Protein AF-A0A9D8BVY4-F1 (afdb_monomer_lite)

Sequence (159 aa):
MDLILLKKGVQPGSLEAEAIEAGILTEMALWDSDDPSLSTVEKIFRRFGTGDAVGAITLLQTWVDQKRQRQATIARKPRNRLASPLTQLVRRIVEGNPKIRLPELLDLLKEEVGKGVISKIEGDLIYPEQQGGHEDAKPVSRDQLSRRLSTIKKRLMSR

Secondary structure (DSSP, 8-state):
-----S-TTPPTTSHHHHHHHHHHHHHHHT--TT-TTHHHHHHHHHHHHTT-HHHHHHHHHHHHHHHHHHHHHHHHS---SS--HHHHHHHHHHHH-TT--HHHHHHHHHHTBTTTSEEEEETTEEEE---SS-S--PPEEHHHHHHHHHHHHHHHHT-

Radius of gyration: 25.32 Å; chains: 1; bounding box: 51×39×62 Å

pLDDT: mean 75.29, std 14.04, range [32.69, 91.56]

Structure (mmCIF, N/CA/C/O backbone):
data_AF-A0A9D8BVY4-F1
#
_entry.id   AF-A0A9D8BVY4-F1
#
loop_
_atom_site.group_PDB
_atom_site.id
_atom_site.type_symbol
_atom_site.label_atom_id
_atom_site.label_alt_id
_atom_site.label_comp_id
_atom_site.label_asym_id
_atom_site.label_entity_id
_atom_site.label_seq_id
_atom_site.pdbx_PDB_ins_code
_atom_site.Cartn_x
_atom_site.Cartn_y
_atom_site.Cartn_z
_atom_site.occupancy
_atom_site.B_iso_or_equiv
_atom_site.auth_seq_id
_atom_site.auth_comp_id
_atom_site.auth_asym_id
_atom_site.auth_atom_id
_atom_site.pdbx_PDB_model_num
ATOM 1 N N . MET A 1 1 ? 28.137 -0.275 -35.162 1.00 32.69 1 MET A N 1
ATOM 2 C CA . MET A 1 1 ? 28.364 -0.020 -33.725 1.00 32.69 1 MET A CA 1
ATOM 3 C C . MET A 1 1 ? 27.494 -1.029 -32.999 1.00 32.69 1 MET A C 1
ATOM 5 O O . MET A 1 1 ? 26.279 -0.902 -33.066 1.00 32.69 1 MET A O 1
ATOM 9 N N . ASP A 1 2 ? 28.099 -2.088 -32.462 1.00 34.47 2 ASP A N 1
ATOM 10 C CA . ASP A 1 2 ? 27.370 -3.245 -31.932 1.00 34.47 2 ASP A CA 1
ATOM 11 C C . ASP A 1 2 ? 26.767 -2.923 -30.563 1.00 34.47 2 ASP A C 1
ATOM 13 O O . ASP A 1 2 ? 27.476 -2.640 -29.595 1.00 34.47 2 ASP A O 1
ATOM 17 N N . LEU A 1 3 ? 25.438 -2.949 -30.489 1.00 38.25 3 LEU A N 1
ATOM 18 C CA . LEU A 1 3 ? 24.657 -2.778 -29.266 1.00 38.25 3 LEU A CA 1
ATOM 19 C C . LEU A 1 3 ? 24.755 -4.046 -28.398 1.00 38.25 3 LEU A C 1
ATOM 21 O O . LEU A 1 3 ? 23.826 -4.843 -28.310 1.00 38.25 3 LEU A O 1
ATOM 25 N N . ILE A 1 4 ? 25.901 -4.242 -27.744 1.00 42.94 4 ILE A N 1
ATOM 26 C CA . ILE A 1 4 ? 26.113 -5.314 -26.764 1.00 42.94 4 ILE A CA 1
ATOM 27 C C . ILE A 1 4 ? 25.620 -4.831 -25.396 1.00 42.94 4 ILE A C 1
ATOM 29 O O . ILE A 1 4 ? 26.378 -4.283 -24.598 1.00 42.94 4 ILE A O 1
ATOM 33 N N . LEU A 1 5 ? 24.336 -5.049 -25.114 1.00 44.69 5 LEU A N 1
ATOM 34 C CA . LEU A 1 5 ? 23.791 -5.041 -23.750 1.00 44.69 5 LEU A CA 1
ATOM 35 C C . LEU A 1 5 ? 22.870 -6.245 -23.529 1.00 44.69 5 LEU A C 1
ATOM 37 O O . LEU A 1 5 ? 21.779 -6.143 -22.979 1.00 44.69 5 LEU A O 1
ATOM 41 N N . LEU A 1 6 ? 23.350 -7.422 -23.916 1.00 47.25 6 LEU A N 1
ATOM 42 C CA . LEU A 1 6 ? 22.924 -8.651 -23.267 1.00 47.25 6 LEU A CA 1
ATOM 43 C C . LEU A 1 6 ? 23.761 -8.810 -21.994 1.00 47.25 6 LEU A C 1
ATOM 45 O O . LEU A 1 6 ? 24.955 -8.497 -21.988 1.00 47.25 6 LEU A O 1
ATOM 49 N N . LYS A 1 7 ? 23.129 -9.256 -20.901 1.00 44.34 7 LYS A N 1
ATOM 50 C CA . LYS A 1 7 ? 23.793 -9.788 -19.694 1.00 44.34 7 LYS A CA 1
ATOM 51 C C . LYS A 1 7 ? 25.140 -10.402 -20.093 1.00 44.34 7 LYS A C 1
ATOM 53 O O . LYS A 1 7 ? 25.137 -11.247 -20.984 1.00 44.34 7 LYS A O 1
ATOM 58 N N . LYS A 1 8 ? 26.256 -9.998 -19.460 1.00 46.72 8 LYS A N 1
ATOM 59 C CA . LYS A 1 8 ? 27.570 -10.663 -19.602 1.00 46.72 8 LYS A CA 1
ATOM 60 C C . LYS A 1 8 ? 27.343 -12.186 -19.649 1.00 46.72 8 LYS A C 1
ATOM 62 O O . LYS A 1 8 ? 27.089 -12.767 -18.598 1.00 46.72 8 LYS A O 1
ATOM 67 N N . GLY A 1 9 ? 27.360 -12.797 -20.838 1.00 55.69 9 GLY A N 1
ATOM 68 C CA . GLY A 1 9 ? 27.100 -14.231 -21.007 1.00 55.69 9 GLY A CA 1
ATOM 69 C C . GLY A 1 9 ? 26.190 -14.663 -22.164 1.00 55.69 9 GLY A C 1
ATOM 70 O O . GLY A 1 9 ? 26.394 -15.769 -22.646 1.00 55.69 9 GLY A O 1
ATOM 71 N N . VAL A 1 10 ? 25.244 -13.850 -22.652 1.00 60.19 10 VAL A N 1
ATOM 72 C CA . VAL A 1 10 ? 24.330 -14.311 -23.725 1.00 60.19 10 VAL A CA 1
ATOM 73 C C . VAL A 1 10 ? 24.862 -13.902 -25.097 1.00 60.19 10 VAL A C 1
ATOM 75 O O . VAL A 1 10 ? 25.023 -12.712 -25.376 1.00 60.19 10 VAL A O 1
ATOM 78 N N . GLN A 1 11 ? 25.154 -14.888 -25.950 1.00 66.44 11 GLN A N 1
ATOM 79 C CA . GLN A 1 11 ? 25.604 -14.635 -27.320 1.00 66.44 11 GLN A CA 1
ATOM 80 C C . GLN A 1 11 ? 24.422 -14.250 -28.229 1.00 66.44 11 GLN A C 1
ATOM 82 O O . GLN A 1 11 ? 23.369 -14.892 -28.149 1.00 66.44 11 GLN A O 1
ATOM 87 N N . PRO A 1 12 ? 24.576 -13.242 -29.108 1.00 62.06 12 PRO A N 1
ATOM 88 C CA . PRO A 1 12 ? 23.580 -12.924 -30.132 1.00 62.06 12 PRO A CA 1
ATOM 89 C C . PRO A 1 12 ? 23.277 -14.142 -31.018 1.00 62.06 12 PRO A C 1
ATOM 91 O O . PRO A 1 12 ? 24.199 -14.860 -31.398 1.00 62.06 12 PRO A O 1
ATOM 94 N N . GLY A 1 13 ? 22.001 -14.382 -31.336 1.00 67.00 13 GLY A N 1
ATOM 95 C CA . GLY A 1 13 ? 21.573 -15.530 -32.153 1.00 67.00 13 GLY A CA 1
ATOM 96 C C . GLY A 1 13 ? 21.619 -16.889 -31.442 1.00 67.00 13 GLY A C 1
ATOM 97 O O . GLY A 1 13 ? 21.468 -17.925 -32.081 1.00 67.00 13 GLY A O 1
ATOM 98 N N . SER A 1 14 ? 21.852 -16.910 -30.127 1.00 76.88 14 SER A N 1
ATOM 99 C CA . SER A 1 14 ? 21.663 -18.118 -29.321 1.00 76.88 14 SER A CA 1
ATOM 100 C C . SER A 1 14 ? 20.183 -18.342 -29.004 1.00 76.88 14 SER A C 1
ATOM 102 O O . SER A 1 14 ? 19.415 -17.388 -28.893 1.00 76.88 14 SER A O 1
ATOM 104 N N . LEU A 1 15 ? 19.805 -19.597 -28.743 1.00 75.50 15 LEU A N 1
ATOM 105 C CA . LEU A 1 15 ? 18.461 -19.960 -28.267 1.00 75.50 15 LEU A CA 1
ATOM 106 C C . LEU A 1 15 ? 18.037 -19.165 -27.018 1.00 75.50 15 LEU A C 1
ATOM 108 O O . LEU A 1 15 ? 16.862 -18.864 -26.832 1.00 75.50 15 LEU A O 1
ATOM 112 N N . GLU A 1 16 ? 18.992 -18.807 -26.156 1.00 72.06 16 GLU A N 1
ATOM 113 C CA . GLU A 1 16 ? 18.733 -17.990 -24.967 1.00 72.06 16 GLU A CA 1
ATOM 114 C C . GLU A 1 16 ? 18.419 -16.530 -25.333 1.00 72.06 16 GLU A C 1
ATOM 116 O O . GLU A 1 16 ? 17.519 -15.934 -24.742 1.00 72.06 16 GLU A O 1
ATOM 121 N N . ALA A 1 17 ? 19.103 -15.960 -26.331 1.00 70.06 17 ALA A N 1
ATOM 122 C CA . ALA A 1 17 ? 18.793 -14.626 -26.844 1.00 70.06 17 ALA A CA 1
ATOM 123 C C . ALA A 1 17 ? 17.402 -14.581 -27.496 1.00 70.06 17 ALA A C 1
ATOM 125 O O . ALA A 1 17 ? 16.631 -13.669 -27.205 1.00 70.06 17 ALA A O 1
ATOM 126 N N . GLU A 1 18 ? 17.062 -15.590 -28.300 1.00 73.56 18 GLU A N 1
ATOM 127 C CA . GLU A 1 18 ? 15.749 -15.709 -28.948 1.00 73.56 18 GLU A CA 1
ATOM 128 C C . GLU A 1 18 ? 14.615 -15.862 -27.924 1.00 73.56 18 GLU A C 1
ATOM 130 O O . GLU A 1 18 ? 13.566 -15.232 -28.050 1.00 73.56 18 GLU A O 1
ATOM 135 N N . ALA A 1 19 ? 14.830 -16.643 -26.859 1.00 73.81 19 ALA A N 1
ATOM 136 C CA . ALA A 1 19 ? 13.855 -16.790 -25.780 1.00 73.81 19 ALA A CA 1
ATOM 137 C C . ALA A 1 19 ? 13.630 -15.476 -25.009 1.00 73.81 19 ALA A C 1
ATOM 139 O O . ALA A 1 19 ? 12.496 -15.153 -24.649 1.00 73.81 19 ALA A O 1
ATOM 140 N N . ILE A 1 20 ? 14.695 -14.703 -24.767 1.00 69.31 20 ILE A N 1
ATOM 141 C CA . ILE A 1 20 ? 14.599 -13.376 -24.140 1.00 69.31 20 ILE A CA 1
ATOM 142 C C . ILE A 1 20 ? 13.833 -12.413 -25.051 1.00 69.31 20 ILE A C 1
ATOM 144 O O . ILE A 1 20 ? 12.949 -11.703 -24.575 1.00 69.31 20 ILE A O 1
ATOM 148 N N . GLU A 1 21 ? 14.143 -12.401 -26.345 1.00 72.44 21 GLU A N 1
ATOM 149 C CA . GLU A 1 21 ? 13.474 -11.554 -27.333 1.00 72.44 21 GLU A CA 1
ATOM 150 C C . GLU A 1 21 ? 11.979 -11.882 -27.437 1.00 72.44 21 GLU A C 1
ATOM 152 O O . GLU A 1 21 ? 11.143 -10.985 -27.323 1.00 72.44 21 GLU A O 1
ATOM 157 N N . ALA A 1 22 ? 11.625 -13.166 -27.528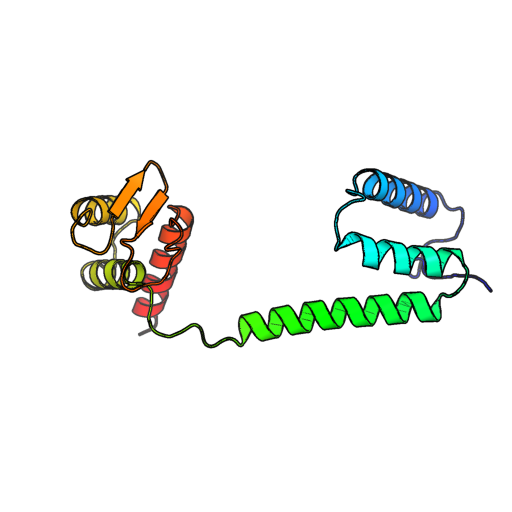 1.00 72.94 22 ALA A N 1
ATOM 158 C CA . ALA A 1 22 ? 10.236 -13.619 -27.525 1.00 72.94 22 ALA A CA 1
ATOM 159 C C . ALA A 1 22 ? 9.493 -13.219 -26.236 1.00 72.94 22 ALA A C 1
ATOM 161 O O . ALA A 1 22 ? 8.334 -12.794 -26.288 1.00 72.94 22 ALA A O 1
ATOM 162 N N . GLY A 1 23 ? 10.160 -13.303 -25.080 1.00 72.12 23 GLY A N 1
ATOM 163 C CA . GLY A 1 23 ? 9.609 -12.854 -23.800 1.00 72.12 23 GLY A CA 1
ATOM 164 C C . GLY A 1 23 ? 9.345 -11.347 -23.766 1.00 72.12 23 GLY A C 1
ATOM 165 O O . GLY A 1 23 ? 8.268 -10.920 -23.358 1.00 72.12 23 GLY A O 1
ATOM 166 N N . ILE A 1 24 ? 10.292 -10.540 -24.254 1.00 71.88 24 ILE A N 1
ATOM 167 C CA . ILE A 1 24 ? 10.139 -9.082 -24.347 1.00 71.88 24 ILE A CA 1
ATOM 168 C C . ILE A 1 24 ? 8.972 -8.721 -25.272 1.00 71.88 24 ILE A C 1
ATOM 170 O O . ILE A 1 24 ? 8.136 -7.905 -24.895 1.00 71.88 24 ILE A O 1
ATOM 174 N N . LEU A 1 25 ? 8.875 -9.347 -26.449 1.00 73.06 25 LEU A N 1
ATOM 175 C CA . LEU A 1 25 ? 7.789 -9.096 -27.401 1.00 73.06 25 LEU A CA 1
ATOM 176 C C . LEU A 1 25 ? 6.415 -9.477 -26.835 1.00 73.06 25 LEU A C 1
ATOM 178 O O . LEU A 1 25 ? 5.447 -8.749 -27.042 1.00 73.06 25 LEU A O 1
ATOM 182 N N . THR A 1 26 ? 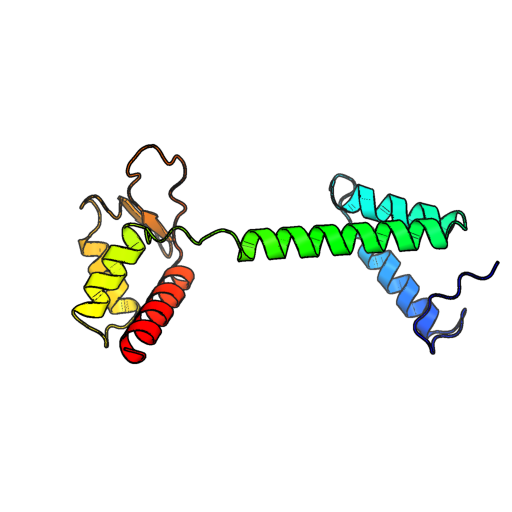6.333 -10.581 -26.088 1.00 74.06 26 THR A N 1
ATOM 183 C CA . THR A 1 26 ? 5.089 -11.016 -25.435 1.00 74.06 26 THR A CA 1
ATOM 184 C C . THR A 1 26 ? 4.638 -10.013 -24.375 1.00 74.06 26 THR A C 1
ATOM 186 O O . THR A 1 26 ? 3.470 -9.642 -24.338 1.00 74.06 26 THR A O 1
ATOM 189 N N . GLU A 1 27 ? 5.561 -9.524 -23.546 1.00 66.88 27 GLU A N 1
ATOM 190 C CA . GLU A 1 27 ? 5.264 -8.491 -22.548 1.00 66.88 27 GLU A CA 1
ATOM 191 C C . GLU A 1 27 ? 4.860 -7.167 -23.205 1.00 66.88 27 GLU A C 1
ATOM 193 O O . GLU A 1 27 ? 3.880 -6.551 -22.795 1.00 66.88 27 GLU A O 1
ATOM 198 N N . MET A 1 28 ? 5.560 -6.752 -24.265 1.00 68.62 28 MET A N 1
ATOM 199 C CA . MET A 1 28 ? 5.223 -5.541 -25.020 1.00 68.62 28 MET A CA 1
ATOM 200 C C . MET A 1 28 ? 3.856 -5.632 -25.707 1.00 68.62 28 MET A C 1
ATOM 202 O O . MET A 1 28 ? 3.195 -4.612 -25.864 1.00 68.62 28 MET A O 1
ATOM 206 N N . ALA A 1 29 ? 3.398 -6.825 -26.092 1.00 72.06 29 ALA A N 1
ATOM 207 C CA . ALA A 1 29 ? 2.066 -7.013 -26.669 1.00 72.06 29 ALA A CA 1
ATOM 208 C C . ALA A 1 29 ? 0.929 -6.799 -25.652 1.00 72.06 29 ALA A C 1
ATOM 210 O O . ALA A 1 29 ? -0.207 -6.545 -26.047 1.00 72.06 29 ALA A O 1
ATOM 211 N N . LEU A 1 30 ? 1.222 -6.892 -24.352 1.00 74.44 30 LEU A N 1
ATOM 212 C CA . LEU A 1 30 ? 0.262 -6.673 -23.264 1.00 74.44 30 LEU A CA 1
ATOM 213 C C . LEU A 1 30 ? 0.213 -5.212 -22.798 1.00 74.44 30 LEU A C 1
ATOM 215 O O . LEU A 1 30 ? -0.524 -4.880 -21.869 1.00 74.44 30 LEU A O 1
ATOM 219 N N . TRP A 1 31 ? 1.025 -4.343 -23.397 1.00 73.25 31 TRP A N 1
ATOM 220 C CA . TRP A 1 31 ? 1.125 -2.945 -23.012 1.00 73.25 31 TRP A CA 1
ATOM 221 C C . TRP A 1 31 ? -0.059 -2.137 -23.532 1.00 73.25 31 TRP A C 1
ATOM 223 O O . TRP A 1 31 ? -0.387 -2.166 -24.715 1.00 73.25 31 TRP A O 1
ATOM 233 N N . ASP A 1 32 ? -0.671 -1.376 -22.630 1.00 70.69 32 ASP A N 1
ATOM 234 C CA . ASP A 1 32 ? -1.701 -0.406 -22.972 1.00 70.69 32 ASP A CA 1
ATOM 235 C C . ASP A 1 32 ? -1.051 0.816 -23.639 1.00 70.69 32 ASP A C 1
ATOM 237 O O . ASP A 1 32 ? -0.305 1.565 -23.004 1.00 70.69 32 ASP A O 1
ATOM 241 N N . SER A 1 33 ? -1.315 1.019 -24.931 1.00 64.56 33 SER A N 1
ATOM 242 C CA . SER A 1 33 ? -0.750 2.127 -25.711 1.00 64.56 33 SER A CA 1
ATOM 243 C C . SER A 1 33 ? -1.122 3.509 -25.168 1.00 64.56 33 SER A C 1
ATOM 245 O O . SER A 1 33 ? -0.412 4.475 -25.452 1.00 64.56 33 SER A O 1
ATOM 247 N N . ASP A 1 34 ? -2.190 3.601 -24.373 1.00 70.38 34 ASP A N 1
ATOM 248 C CA . ASP A 1 34 ? -2.648 4.849 -23.769 1.00 70.38 34 ASP A CA 1
ATOM 249 C C . ASP A 1 34 ? -2.051 5.095 -22.370 1.00 70.38 34 ASP A C 1
ATOM 251 O O . ASP A 1 34 ? -2.276 6.162 -21.791 1.00 70.38 34 ASP A O 1
ATOM 255 N N . ASP A 1 35 ? -1.244 4.172 -21.820 1.00 69.56 35 ASP A N 1
ATOM 256 C CA . ASP A 1 35 ? -0.577 4.372 -20.530 1.00 69.56 35 ASP A CA 1
ATOM 257 C C . ASP A 1 35 ? 0.528 5.448 -20.649 1.00 69.56 35 ASP A C 1
ATOM 259 O O . ASP A 1 35 ? 1.572 5.238 -21.288 1.00 69.56 35 ASP A O 1
ATOM 263 N N . PRO A 1 36 ? 0.397 6.595 -19.952 1.00 68.38 36 PRO A N 1
ATOM 264 C CA . PRO A 1 36 ? 1.419 7.638 -19.950 1.00 68.38 36 PRO A CA 1
ATOM 265 C C . PRO A 1 36 ? 2.785 7.143 -19.452 1.00 68.38 36 PRO A C 1
ATOM 267 O O . PRO A 1 36 ? 3.821 7.727 -19.788 1.00 68.38 36 PRO A O 1
ATOM 270 N N . SER A 1 37 ? 2.812 6.075 -18.648 1.00 65.50 37 SER A N 1
ATOM 271 C CA . SER A 1 37 ? 4.027 5.440 -18.142 1.00 65.50 37 SER A CA 1
ATOM 272 C C . SER A 1 37 ? 4.826 4.737 -19.247 1.00 65.50 37 SER A C 1
ATOM 274 O O . SER A 1 37 ? 6.063 4.762 -19.214 1.00 65.50 37 SER A O 1
ATOM 276 N N . LEU A 1 38 ? 4.138 4.229 -20.273 1.00 70.56 38 LEU A N 1
ATOM 277 C CA . LEU A 1 38 ? 4.724 3.549 -21.423 1.00 70.56 38 LEU A CA 1
ATOM 278 C C . LEU A 1 38 ? 5.287 4.527 -22.458 1.00 70.56 38 LEU A C 1
ATOM 280 O O . LEU A 1 38 ? 6.274 4.205 -23.113 1.00 70.56 38 LEU A O 1
ATOM 284 N N . SER A 1 39 ? 4.811 5.777 -22.493 1.00 72.62 39 SER A N 1
ATOM 285 C CA . SER A 1 39 ? 5.373 6.833 -23.360 1.00 72.62 39 SER A CA 1
ATOM 286 C C . SER A 1 39 ? 6.871 7.100 -23.135 1.00 72.62 39 SER A C 1
ATOM 288 O O . SER A 1 39 ? 7.598 7.521 -24.039 1.00 72.62 39 SER A O 1
ATOM 290 N N . THR A 1 40 ? 7.361 6.880 -21.910 1.00 74.12 40 THR A N 1
ATOM 291 C CA . THR A 1 40 ? 8.787 7.034 -21.586 1.00 74.12 40 THR A CA 1
ATOM 292 C C . THR A 1 40 ? 9.572 5.795 -22.000 1.00 74.12 40 THR A C 1
ATOM 294 O O . THR A 1 40 ? 10.689 5.912 -22.502 1.00 74.12 40 THR A O 1
ATOM 297 N N . VAL A 1 41 ? 8.971 4.619 -21.829 1.00 78.06 41 VAL A N 1
ATOM 298 C CA . VAL A 1 41 ? 9.557 3.329 -22.195 1.00 78.06 41 VAL A CA 1
ATOM 299 C C . VAL A 1 41 ? 9.696 3.223 -23.717 1.00 78.06 41 VAL A C 1
ATOM 301 O O . VAL A 1 41 ? 10.781 2.917 -24.205 1.00 78.06 41 VAL A O 1
ATOM 304 N N . GLU A 1 42 ? 8.672 3.616 -24.475 1.00 76.12 42 GLU A N 1
ATOM 305 C CA . GLU A 1 42 ? 8.705 3.684 -25.941 1.00 76.12 42 GLU A CA 1
ATOM 306 C C . GLU A 1 42 ? 9.849 4.579 -26.446 1.00 76.12 42 GLU A C 1
ATOM 308 O O . GLU A 1 42 ? 10.587 4.200 -27.351 1.00 76.12 42 GLU A O 1
ATOM 313 N N . LYS A 1 43 ? 10.070 5.746 -25.825 1.00 76.81 43 LYS A N 1
ATOM 314 C CA . LYS A 1 43 ? 11.177 6.651 -26.189 1.00 76.81 43 LYS A CA 1
ATOM 315 C C . LYS A 1 43 ? 12.552 6.030 -25.947 1.00 76.81 43 LYS A C 1
ATOM 317 O O . LYS A 1 43 ? 13.475 6.302 -26.714 1.00 76.81 43 LYS A O 1
ATOM 322 N N . ILE A 1 44 ? 12.699 5.221 -24.898 1.00 80.81 44 ILE A N 1
ATOM 323 C CA . ILE A 1 44 ? 13.941 4.495 -24.601 1.00 80.81 44 ILE A CA 1
ATOM 324 C C . ILE A 1 44 ? 14.172 3.413 -25.666 1.00 80.81 44 ILE A C 1
ATOM 326 O O . ILE A 1 44 ? 15.248 3.372 -26.261 1.00 80.81 44 ILE A O 1
ATOM 330 N N . PHE A 1 45 ? 13.157 2.597 -25.972 1.00 78.06 45 PHE A N 1
ATOM 331 C CA . PHE A 1 45 ? 13.250 1.558 -27.004 1.00 78.06 45 PHE A CA 1
ATOM 332 C C . PHE A 1 45 ? 13.469 2.130 -28.405 1.00 78.06 45 PHE A C 1
ATOM 334 O O . PHE A 1 45 ? 14.315 1.627 -29.139 1.00 78.06 45 PHE A O 1
ATOM 341 N N . ARG A 1 46 ? 12.793 3.228 -28.760 1.00 75.44 46 ARG A N 1
ATOM 342 C CA . ARG A 1 46 ? 13.002 3.919 -30.037 1.00 75.44 46 ARG A CA 1
ATOM 343 C C . ARG A 1 46 ? 14.455 4.371 -30.190 1.00 75.44 46 ARG A C 1
ATOM 345 O O . ARG A 1 46 ? 15.026 4.179 -31.254 1.00 75.44 46 ARG A O 1
ATOM 352 N N . ARG A 1 47 ? 15.075 4.904 -29.129 1.00 75.19 47 ARG A N 1
ATOM 353 C CA . ARG A 1 47 ? 16.494 5.308 -29.147 1.00 75.19 47 ARG A CA 1
ATOM 354 C C . ARG A 1 47 ? 17.445 4.123 -29.293 1.00 75.19 47 ARG A C 1
ATOM 356 O O . ARG A 1 47 ? 18.407 4.228 -30.050 1.00 75.19 47 ARG A O 1
ATOM 363 N N . PHE A 1 48 ? 17.158 2.996 -28.635 1.00 73.00 48 PHE A N 1
ATOM 364 C CA . PHE A 1 48 ? 17.897 1.753 -28.874 1.00 73.00 48 PHE A CA 1
ATOM 365 C C . PHE A 1 48 ? 17.770 1.298 -30.335 1.00 73.00 48 PHE A C 1
ATOM 367 O O . PHE A 1 48 ? 18.784 1.010 -30.965 1.00 73.00 48 PHE A O 1
ATOM 374 N N . GLY A 1 49 ? 16.558 1.319 -30.897 1.00 69.62 49 GLY A N 1
ATOM 375 C CA . GLY A 1 49 ? 16.296 0.943 -32.289 1.00 69.62 49 GLY A CA 1
ATOM 376 C C . GLY A 1 49 ? 16.943 1.866 -33.327 1.00 69.62 49 GLY A C 1
ATOM 377 O O . GLY A 1 49 ? 17.295 1.413 -34.410 1.00 69.62 49 GLY A O 1
ATOM 378 N N . THR A 1 50 ? 17.163 3.144 -33.002 1.00 74.38 50 THR A N 1
ATOM 379 C CA . THR A 1 50 ? 17.849 4.105 -33.886 1.00 74.38 50 THR A CA 1
ATOM 380 C C . THR A 1 50 ? 19.368 4.160 -33.685 1.00 74.38 50 THR A C 1
ATOM 382 O O . THR A 1 50 ? 20.025 5.010 -34.280 1.00 74.38 50 THR A O 1
ATOM 385 N N . GLY A 1 51 ? 19.944 3.299 -32.838 1.00 72.69 51 GLY A N 1
ATOM 386 C CA . GLY A 1 51 ? 21.391 3.253 -32.585 1.00 72.69 51 GLY A CA 1
ATOM 387 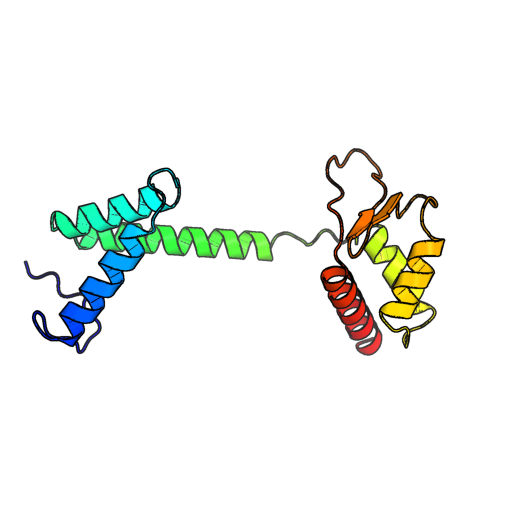C C . GLY A 1 51 ? 21.922 4.286 -31.578 1.00 72.69 51 GLY A C 1
ATOM 388 O O . GLY A 1 51 ? 23.131 4.357 -31.366 1.00 72.69 51 GLY A O 1
ATOM 389 N N . ASP A 1 52 ? 21.052 5.051 -30.908 1.00 76.88 52 ASP A N 1
ATOM 390 C CA . ASP A 1 52 ? 21.413 5.997 -29.837 1.00 76.88 52 ASP A CA 1
ATOM 391 C C . ASP A 1 52 ? 21.424 5.291 -28.469 1.00 76.88 52 ASP A C 1
ATOM 393 O O . ASP A 1 52 ? 20.608 5.546 -27.577 1.00 76.88 52 ASP A O 1
ATOM 397 N N . ALA A 1 53 ? 22.365 4.357 -28.310 1.00 74.75 53 ALA A N 1
ATOM 398 C CA . ALA A 1 53 ? 22.520 3.556 -27.095 1.00 74.75 53 ALA A CA 1
ATOM 399 C C . ALA A 1 53 ? 22.742 4.423 -25.845 1.00 74.75 53 ALA A C 1
ATOM 401 O O . ALA A 1 53 ? 22.160 4.190 -24.785 1.00 74.75 53 ALA A O 1
ATOM 402 N N . VAL A 1 54 ? 23.603 5.435 -25.974 1.00 75.94 54 VAL A N 1
ATOM 403 C CA . VAL A 1 54 ? 24.032 6.293 -24.864 1.00 75.94 54 VAL A CA 1
ATOM 404 C C . VAL A 1 54 ? 22.872 7.162 -24.383 1.00 75.94 54 VAL A C 1
ATOM 406 O O . VAL A 1 54 ? 22.627 7.248 -23.175 1.00 75.94 54 VAL A O 1
ATOM 409 N N . GLY A 1 55 ? 22.105 7.752 -25.306 1.00 72.81 55 GLY A N 1
ATOM 410 C CA . GLY A 1 55 ? 20.909 8.520 -24.974 1.00 72.81 55 GLY A CA 1
ATOM 411 C C . GLY A 1 55 ? 19.809 7.664 -24.343 1.00 72.81 55 GLY A C 1
ATOM 412 O O . GLY A 1 55 ? 19.178 8.102 -23.378 1.00 72.81 55 GLY A O 1
ATOM 413 N N . ALA A 1 56 ? 19.613 6.429 -24.818 1.00 73.56 56 ALA A N 1
ATOM 414 C CA . ALA A 1 56 ? 18.654 5.487 -24.239 1.00 73.56 56 ALA A CA 1
ATOM 415 C C . ALA A 1 56 ? 19.003 5.117 -22.784 1.00 73.56 56 ALA A C 1
ATOM 417 O O . ALA A 1 56 ? 18.148 5.201 -21.898 1.00 73.56 56 ALA A O 1
ATOM 418 N N . ILE A 1 57 ? 20.269 4.777 -22.515 1.00 80.50 57 ILE A N 1
ATOM 419 C CA . ILE A 1 57 ? 20.753 4.432 -21.167 1.00 80.50 57 ILE A CA 1
ATOM 420 C C . ILE A 1 57 ? 20.633 5.630 -20.219 1.00 80.50 57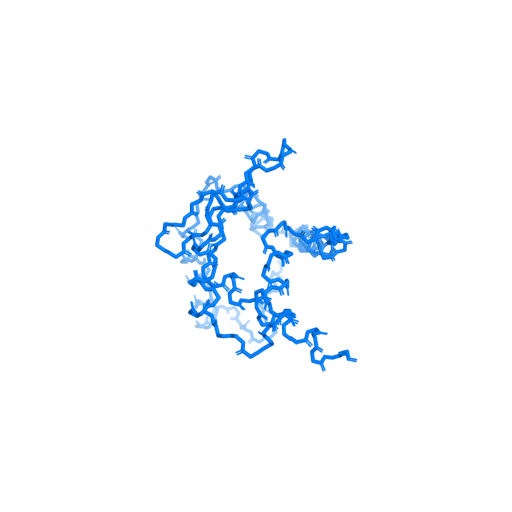 ILE A C 1
ATOM 422 O O . ILE A 1 57 ? 20.162 5.480 -19.092 1.00 80.50 57 ILE A O 1
ATOM 426 N N . THR A 1 58 ? 21.007 6.826 -20.679 1.00 81.06 58 THR A N 1
ATOM 427 C CA . THR A 1 58 ? 20.924 8.062 -19.881 1.00 81.06 58 THR A CA 1
ATOM 428 C C . THR A 1 58 ? 19.480 8.374 -19.482 1.00 81.06 58 THR A C 1
ATOM 430 O O . THR A 1 58 ? 19.193 8.717 -18.330 1.00 81.06 58 THR A O 1
ATOM 433 N N . LEU A 1 59 ? 18.540 8.213 -20.418 1.00 82.31 59 LEU A N 1
ATOM 434 C CA . LEU A 1 59 ? 17.116 8.412 -20.161 1.00 82.31 59 LEU A CA 1
ATOM 435 C C . LEU A 1 59 ? 16.565 7.376 -19.165 1.00 82.31 59 LEU A C 1
ATOM 437 O O . LEU A 1 59 ? 15.827 7.740 -18.246 1.00 82.31 59 LEU A O 1
ATOM 441 N N . LEU A 1 60 ? 16.974 6.110 -19.294 1.00 82.94 60 LEU A N 1
ATOM 442 C CA . LEU A 1 60 ? 16.608 5.037 -18.366 1.00 82.94 60 LEU A CA 1
ATOM 443 C C . LEU A 1 60 ? 17.111 5.313 -16.941 1.00 82.94 60 LEU A C 1
ATOM 445 O O . LEU A 1 60 ? 16.340 5.209 -15.986 1.00 82.94 60 LEU A O 1
ATOM 449 N N . GLN A 1 61 ? 18.380 5.701 -16.791 1.00 83.00 61 GLN A N 1
ATOM 450 C CA . GLN A 1 61 ? 18.976 6.039 -15.492 1.00 83.00 61 GLN A CA 1
ATOM 451 C C . GLN A 1 61 ? 18.231 7.197 -14.822 1.00 83.00 61 GLN A C 1
ATOM 453 O O . GLN A 1 61 ? 17.824 7.088 -13.666 1.00 83.00 61 GLN A O 1
ATOM 458 N N . THR A 1 62 ? 17.952 8.256 -15.585 1.00 84.38 62 THR A N 1
ATOM 459 C CA . THR A 1 62 ? 17.211 9.428 -15.101 1.00 84.38 62 THR A CA 1
ATOM 460 C C . THR A 1 62 ? 15.828 9.035 -14.578 1.00 84.38 62 THR A C 1
ATOM 462 O O . THR A 1 62 ? 15.404 9.480 -13.510 1.00 84.38 62 THR A O 1
ATOM 465 N N . TRP A 1 63 ? 15.118 8.164 -15.296 1.00 81.56 63 TRP A N 1
ATOM 466 C CA . TRP A 1 63 ? 13.793 7.701 -14.888 1.00 81.56 63 TRP A CA 1
ATOM 467 C C . TRP A 1 63 ? 13.828 6.834 -13.620 1.00 81.56 63 TRP A C 1
ATOM 469 O O . TRP A 1 63 ? 12.989 6.997 -12.726 1.00 81.56 63 TRP A O 1
ATOM 479 N N . VAL A 1 64 ? 14.822 5.948 -13.499 1.00 82.75 64 VAL A N 1
ATOM 480 C CA . VAL A 1 64 ? 15.042 5.140 -12.288 1.00 82.75 64 VAL A CA 1
ATOM 481 C C . VAL A 1 64 ? 15.332 6.034 -11.082 1.00 82.75 64 VAL A C 1
ATOM 483 O O . VAL A 1 64 ? 14.734 5.841 -10.017 1.00 82.75 64 VAL A O 1
ATOM 486 N N . ASP A 1 65 ? 16.185 7.042 -11.242 1.00 82.12 65 ASP A N 1
ATOM 487 C CA . ASP A 1 65 ? 16.530 7.968 -10.164 1.00 82.12 65 ASP A CA 1
ATOM 488 C C . ASP A 1 65 ? 15.339 8.829 -9.740 1.00 82.12 65 ASP A C 1
ATOM 490 O O . ASP A 1 65 ? 15.085 8.979 -8.543 1.00 82.12 65 ASP A O 1
ATOM 494 N N . GLN A 1 66 ? 14.521 9.302 -10.684 1.00 81.94 66 GLN A N 1
ATOM 495 C CA . GLN A 1 66 ? 13.271 9.998 -10.367 1.00 81.94 66 GLN A CA 1
ATOM 496 C C . GLN A 1 66 ? 12.304 9.112 -9.568 1.00 81.94 66 GLN A C 1
ATOM 498 O O . GLN A 1 66 ? 11.705 9.574 -8.591 1.00 81.94 66 GLN A O 1
ATOM 503 N N . LYS A 1 67 ? 12.161 7.827 -9.926 1.00 78.06 67 LYS A N 1
ATOM 504 C CA . LYS A 1 67 ? 11.348 6.875 -9.147 1.00 78.06 67 LYS A CA 1
ATOM 505 C C . LYS A 1 67 ? 11.898 6.683 -7.735 1.00 78.06 67 LYS A C 1
ATOM 507 O O . LYS A 1 67 ? 11.126 6.743 -6.774 1.00 78.06 67 LYS A O 1
ATOM 512 N N . ARG A 1 68 ? 13.215 6.505 -7.592 1.00 73.81 68 ARG A N 1
ATOM 513 C CA . ARG A 1 68 ? 13.882 6.381 -6.284 1.00 73.81 68 ARG A CA 1
ATOM 514 C C . ARG A 1 68 ? 13.675 7.624 -5.425 1.00 73.81 68 ARG A C 1
ATOM 516 O O . ARG A 1 68 ? 13.307 7.506 -4.259 1.00 73.81 68 ARG A O 1
ATOM 523 N N . GLN A 1 69 ? 13.838 8.814 -5.999 1.00 76.06 69 GLN A N 1
ATOM 524 C CA . GLN A 1 69 ? 13.617 10.078 -5.299 1.00 76.06 69 GLN A CA 1
ATOM 525 C C . GLN A 1 69 ? 12.158 10.245 -4.867 1.00 76.06 69 GLN A C 1
ATOM 527 O O . GLN A 1 69 ? 11.908 10.614 -3.723 1.00 76.06 69 GLN A O 1
ATOM 532 N N . ARG A 1 70 ? 11.177 9.915 -5.720 1.00 72.50 70 ARG A N 1
ATOM 533 C CA . ARG A 1 70 ? 9.751 9.942 -5.339 1.00 72.50 70 ARG A CA 1
ATOM 534 C C . ARG A 1 70 ? 9.463 9.017 -4.157 1.00 72.50 70 ARG A C 1
ATOM 536 O O . ARG A 1 70 ? 8.798 9.436 -3.211 1.00 72.50 70 ARG A O 1
ATOM 543 N N . GLN A 1 71 ? 9.993 7.795 -4.170 1.00 68.06 71 GLN A N 1
ATOM 544 C CA . GLN A 1 71 ? 9.842 6.856 -3.055 1.00 68.06 71 GLN A CA 1
ATOM 545 C C . GLN A 1 71 ? 10.520 7.364 -1.777 1.00 68.06 71 GLN A C 1
ATOM 547 O O . GLN A 1 71 ? 9.918 7.311 -0.704 1.00 68.06 71 GLN A O 1
ATOM 552 N N . ALA A 1 72 ? 11.729 7.916 -1.886 1.00 67.06 72 ALA A N 1
ATOM 553 C CA . ALA A 1 72 ? 12.436 8.513 -0.758 1.00 67.06 72 ALA A CA 1
ATOM 554 C C . ALA A 1 72 ? 11.663 9.704 -0.171 1.00 67.06 72 ALA A C 1
ATOM 556 O O . ALA A 1 72 ? 11.541 9.815 1.044 1.00 67.06 72 ALA A O 1
ATOM 557 N N . THR A 1 73 ? 11.077 10.559 -1.009 1.00 64.06 73 THR A N 1
ATOM 558 C CA . THR A 1 73 ? 10.241 11.687 -0.577 1.00 64.06 73 THR A CA 1
ATOM 559 C C . THR A 1 73 ? 8.958 11.215 0.107 1.00 64.06 73 THR A C 1
ATOM 561 O O . THR A 1 73 ? 8.576 11.773 1.133 1.00 64.06 73 THR A O 1
ATOM 564 N N . ILE A 1 74 ? 8.315 10.152 -0.388 1.00 61.16 74 ILE A N 1
ATOM 565 C CA . ILE A 1 74 ? 7.158 9.533 0.281 1.00 61.16 74 ILE A CA 1
ATOM 566 C C . ILE A 1 74 ? 7.562 8.963 1.648 1.00 61.16 74 ILE A C 1
ATOM 568 O O . ILE A 1 74 ? 6.846 9.164 2.626 1.00 61.16 74 ILE A O 1
ATOM 572 N N . ALA A 1 75 ? 8.714 8.296 1.736 1.00 59.66 75 ALA A N 1
ATOM 573 C CA . ALA A 1 75 ? 9.228 7.747 2.988 1.00 59.66 75 ALA A CA 1
ATOM 574 C C . ALA A 1 75 ? 9.655 8.838 3.990 1.00 59.66 75 ALA A C 1
ATOM 576 O O . ALA A 1 75 ? 9.540 8.639 5.199 1.00 59.66 75 ALA A O 1
ATOM 577 N N . ARG A 1 76 ? 10.130 9.988 3.492 1.00 57.16 76 ARG A N 1
ATOM 578 C CA . ARG A 1 76 ? 10.570 11.148 4.284 1.00 57.16 76 ARG A CA 1
ATOM 579 C C . ARG A 1 76 ? 9.447 12.109 4.655 1.00 57.16 76 ARG A C 1
ATOM 581 O O . ARG A 1 76 ? 9.669 12.947 5.527 1.00 57.16 76 ARG A O 1
ATOM 588 N N . LYS A 1 77 ? 8.258 12.017 4.041 1.00 51.38 77 LYS A N 1
ATOM 589 C CA . LYS A 1 77 ? 7.105 12.804 4.495 1.00 51.38 77 LYS A CA 1
ATOM 590 C C . LYS A 1 77 ? 6.878 12.475 5.973 1.00 51.38 77 LYS A C 1
ATOM 592 O O . LYS A 1 77 ? 6.678 11.298 6.290 1.00 51.38 77 LYS A O 1
ATOM 597 N N . PRO A 1 78 ? 6.914 13.470 6.882 1.00 48.97 78 PRO A N 1
ATOM 598 C CA . PRO A 1 78 ? 6.603 13.229 8.277 1.00 48.97 78 PRO A CA 1
ATOM 599 C C . PRO A 1 78 ? 5.210 12.615 8.305 1.00 48.97 78 PRO A C 1
ATOM 601 O O . PRO A 1 78 ? 4.231 13.233 7.889 1.00 48.97 78 PRO A O 1
ATOM 604 N N . ARG A 1 79 ? 5.138 11.345 8.709 1.00 55.72 79 ARG A N 1
ATOM 605 C CA . ARG A 1 79 ? 3.879 10.632 8.898 1.00 55.72 79 ARG A CA 1
ATOM 606 C C . ARG A 1 79 ? 3.169 11.413 9.993 1.00 55.72 79 ARG A C 1
ATOM 608 O O . ARG A 1 79 ? 3.561 11.290 11.153 1.00 55.72 79 ARG A O 1
ATOM 615 N N . ASN A 1 80 ? 2.271 12.316 9.596 1.00 48.12 80 ASN A N 1
ATOM 616 C CA . ASN A 1 80 ? 1.718 13.328 10.483 1.00 48.12 80 ASN A CA 1
ATOM 617 C C . ASN A 1 80 ? 1.253 12.620 11.759 1.00 48.12 80 ASN A C 1
ATOM 619 O O . ASN A 1 80 ? 0.498 11.649 11.699 1.00 48.12 80 ASN A O 1
ATOM 623 N N . ARG A 1 81 ? 1.825 13.023 12.900 1.00 50.75 81 ARG A N 1
ATOM 624 C CA . ARG A 1 81 ? 1.738 12.311 14.190 1.00 50.75 81 ARG A CA 1
ATOM 625 C C . ARG A 1 81 ? 0.319 12.265 14.764 1.00 50.75 81 ARG A C 1
ATOM 627 O O . ARG A 1 81 ? 0.097 11.602 15.774 1.00 50.75 81 ARG A O 1
ATOM 634 N N . LEU A 1 82 ? -0.637 12.908 14.101 1.00 52.50 82 LEU A N 1
ATOM 635 C CA . LEU A 1 82 ? -2.061 12.727 14.321 1.00 52.50 82 LEU A CA 1
ATOM 636 C C . LEU A 1 82 ? -2.465 11.392 13.692 1.00 52.50 82 LEU A C 1
ATOM 638 O O . LEU A 1 82 ? -2.881 11.305 12.539 1.00 52.50 82 LEU A O 1
ATOM 642 N N . ALA A 1 83 ? -2.276 10.313 14.453 1.00 63.72 83 ALA A N 1
ATOM 643 C CA . ALA A 1 83 ? -2.892 9.034 14.135 1.00 63.72 83 ALA A CA 1
ATOM 644 C C . ALA A 1 83 ? -4.381 9.277 13.835 1.00 63.72 83 ALA A C 1
ATOM 646 O O . ALA A 1 83 ? -5.022 10.006 14.593 1.00 63.72 83 ALA A O 1
ATOM 647 N N . SER A 1 84 ? -4.908 8.702 12.742 1.00 76.94 84 SER A N 1
ATOM 648 C CA . SER A 1 84 ? -6.329 8.859 12.384 1.00 76.94 84 SER A CA 1
ATOM 649 C C . SER A 1 84 ? -7.224 8.598 13.606 1.00 76.94 84 SER A C 1
ATOM 651 O O . SER A 1 84 ? -6.843 7.746 14.418 1.00 76.94 84 SER A O 1
ATOM 653 N N . PRO A 1 85 ? -8.386 9.260 13.752 1.00 83.38 85 PRO A N 1
ATOM 654 C CA . PRO A 1 85 ? -9.300 9.025 14.873 1.00 83.38 85 PRO A CA 1
ATOM 655 C C . PRO A 1 85 ? -9.569 7.533 15.120 1.00 83.38 85 PRO A C 1
ATOM 657 O O . PRO A 1 85 ? -9.445 7.056 16.245 1.00 83.38 85 PRO A O 1
ATOM 660 N N . LEU A 1 86 ? -9.759 6.753 14.049 1.00 86.00 86 LEU A N 1
ATOM 661 C CA . LEU A 1 86 ? -9.882 5.295 14.121 1.00 86.00 86 LEU A CA 1
ATOM 662 C C . LEU A 1 86 ? -8.626 4.609 14.689 1.00 86.00 86 LEU A C 1
ATOM 664 O O . LEU A 1 86 ? -8.718 3.697 15.501 1.00 86.00 86 LEU A O 1
ATOM 668 N N . THR A 1 87 ? -7.426 5.036 14.291 1.00 85.44 87 THR A N 1
ATOM 669 C CA . THR A 1 87 ? -6.174 4.514 14.868 1.00 85.44 87 THR A CA 1
ATOM 670 C C . THR A 1 87 ? -6.053 4.849 16.356 1.00 85.44 87 THR A C 1
ATOM 672 O O . THR A 1 87 ? -5.520 4.039 17.111 1.00 85.44 87 THR A O 1
ATOM 675 N N . GLN A 1 88 ? -6.530 6.019 16.790 1.00 85.88 88 GLN A N 1
ATOM 676 C CA . GLN A 1 88 ? -6.543 6.393 18.206 1.00 85.88 88 GLN A CA 1
ATOM 677 C C . GLN A 1 88 ? -7.551 5.558 18.998 1.00 85.88 88 GLN A C 1
ATOM 679 O O . GLN A 1 88 ? -7.207 5.077 20.074 1.00 85.88 88 GLN A O 1
ATOM 684 N N . LEU A 1 89 ? -8.746 5.329 18.446 1.00 88.31 89 LEU A N 1
ATOM 685 C CA . LEU A 1 89 ? -9.758 4.451 19.030 1.00 88.31 89 LEU A CA 1
ATOM 686 C C . LEU A 1 89 ? -9.211 3.032 19.222 1.00 88.31 89 LEU A C 1
ATOM 688 O O . LEU A 1 89 ? -9.193 2.522 20.340 1.00 88.31 89 LEU A O 1
ATOM 692 N N . VAL A 1 90 ? -8.650 2.438 18.163 1.00 89.44 90 VAL A N 1
ATOM 693 C CA . VAL A 1 90 ? -8.014 1.111 18.235 1.00 89.44 90 VAL A CA 1
ATOM 694 C C . VAL A 1 90 ? -6.899 1.102 19.276 1.00 89.44 90 VAL A C 1
ATOM 696 O O . VAL A 1 90 ? -6.769 0.147 20.034 1.00 89.44 90 VAL A O 1
ATOM 699 N N . ARG A 1 91 ? -6.095 2.166 19.351 1.00 88.25 91 ARG A N 1
ATOM 700 C CA . ARG A 1 91 ? -5.033 2.266 20.350 1.00 88.25 91 ARG A CA 1
ATOM 701 C C . ARG A 1 91 ? -5.579 2.262 21.778 1.00 88.25 91 ARG A C 1
ATOM 703 O O . ARG A 1 91 ? -5.051 1.501 22.576 1.00 88.25 91 ARG A O 1
ATOM 710 N N . ARG A 1 92 ? -6.622 3.041 22.082 1.00 88.75 92 ARG A N 1
ATOM 711 C CA . ARG A 1 92 ? -7.251 3.068 23.417 1.00 88.75 92 ARG A CA 1
ATOM 712 C C . ARG A 1 92 ? -7.800 1.697 23.809 1.00 88.75 92 ARG A C 1
ATOM 714 O O . ARG A 1 92 ? -7.552 1.241 24.920 1.00 88.75 92 ARG A O 1
ATOM 721 N N . ILE A 1 93 ? -8.470 1.016 22.878 1.00 90.88 93 ILE A N 1
ATOM 722 C CA . ILE A 1 93 ? -8.992 -0.341 23.097 1.00 90.88 93 ILE A CA 1
ATOM 723 C C . ILE A 1 93 ? -7.848 -1.317 23.413 1.00 90.88 93 ILE A C 1
ATOM 725 O O . ILE A 1 93 ? -7.926 -2.086 24.368 1.00 90.88 93 ILE A O 1
ATOM 729 N N . VAL A 1 94 ? -6.757 -1.270 22.643 1.00 91.12 94 VAL A N 1
ATOM 730 C CA . VAL A 1 94 ? -5.599 -2.158 22.844 1.00 91.12 94 VAL A CA 1
ATOM 731 C C . VAL A 1 94 ? -4.817 -1.808 24.113 1.00 91.12 94 VAL A C 1
ATOM 733 O O . VAL A 1 94 ? -4.284 -2.706 24.753 1.00 91.12 94 VAL A O 1
ATOM 736 N N . GLU A 1 95 ? -4.742 -0.534 24.503 1.00 89.44 95 GLU A N 1
ATOM 737 C CA . GLU A 1 95 ? -4.140 -0.116 25.776 1.00 89.44 95 GLU A CA 1
ATOM 738 C C . GLU A 1 95 ? -4.950 -0.640 26.975 1.00 89.44 95 GLU A C 1
ATOM 740 O O . GLU A 1 95 ? -4.352 -1.100 27.944 1.00 89.44 95 GLU A O 1
ATOM 745 N N . GLY A 1 96 ? -6.287 -0.659 26.884 1.00 88.50 96 GLY A N 1
ATOM 746 C CA . GLY A 1 96 ? -7.163 -1.257 27.900 1.00 88.50 96 GLY A CA 1
ATOM 747 C C . GLY A 1 96 ? -7.162 -2.793 27.911 1.00 88.50 96 GLY A C 1
ATOM 748 O O . GLY A 1 96 ? -7.316 -3.402 28.966 1.00 88.50 96 GLY A O 1
ATOM 749 N N . ASN A 1 97 ? -6.948 -3.435 26.758 1.00 89.69 97 ASN A N 1
ATOM 750 C CA . ASN A 1 97 ? -6.825 -4.889 26.639 1.00 89.69 97 ASN A CA 1
ATOM 751 C C . ASN A 1 97 ? -5.722 -5.292 25.633 1.00 89.69 97 ASN A C 1
ATOM 753 O O . ASN A 1 97 ? -5.999 -5.567 24.460 1.00 89.69 97 ASN A O 1
ATOM 757 N N . PRO A 1 98 ? -4.458 -5.422 26.079 1.00 87.44 98 PRO A N 1
ATOM 758 C CA . PRO A 1 98 ? -3.329 -5.722 25.189 1.00 87.44 98 PRO A CA 1
ATOM 759 C C . PRO A 1 98 ? -3.408 -7.087 24.491 1.00 87.44 98 PRO A C 1
ATOM 761 O O . PRO A 1 98 ? -2.795 -7.307 23.437 1.00 87.44 98 PRO A O 1
ATOM 764 N N . LYS A 1 99 ? -4.168 -8.034 25.054 1.00 88.62 99 LYS A N 1
ATOM 765 C CA . LYS A 1 99 ? -4.321 -9.387 24.502 1.00 88.62 99 LYS A CA 1
ATOM 766 C C . LYS A 1 99 ? -5.440 -9.490 23.463 1.00 88.62 99 LYS A C 1
ATOM 768 O O . LYS A 1 99 ? -5.472 -10.503 22.767 1.00 88.62 99 LYS A O 1
ATOM 773 N N . ILE A 1 100 ? -6.230 -8.431 23.257 1.00 91.56 100 ILE A N 1
ATOM 774 C CA . ILE A 1 100 ? -7.393 -8.421 22.360 1.00 91.56 100 ILE A CA 1
ATOM 775 C C . ILE A 1 100 ? -7.090 -8.978 20.965 1.00 91.56 100 ILE A C 1
ATOM 777 O O . ILE A 1 100 ? -6.087 -8.621 20.331 1.00 91.56 100 ILE A O 1
ATOM 781 N N . ARG A 1 101 ? -7.931 -9.885 20.479 1.00 91.25 101 ARG A N 1
ATOM 782 C CA . ARG A 1 101 ? -7.806 -10.469 19.138 1.00 91.25 101 ARG A CA 1
ATOM 783 C C . ARG A 1 101 ? -8.561 -9.625 18.113 1.00 91.25 101 ARG A C 1
ATOM 785 O O . ARG A 1 101 ? -9.420 -8.825 18.453 1.00 91.25 101 ARG A O 1
ATOM 792 N N . LEU A 1 102 ? -8.239 -9.799 16.830 1.00 89.44 102 LEU A N 1
ATOM 793 C CA . LEU A 1 102 ? -8.895 -9.043 15.757 1.00 89.44 102 LEU A CA 1
ATOM 794 C C . LEU A 1 102 ? -10.432 -9.202 15.736 1.00 89.44 102 LEU A C 1
ATOM 796 O O . LEU A 1 102 ? -11.088 -8.185 15.544 1.00 89.44 102 LEU A O 1
ATOM 800 N N . PRO A 1 103 ? -11.020 -10.400 15.942 1.00 90.38 103 PRO A N 1
ATOM 801 C CA . PRO A 1 103 ? -12.478 -10.543 16.000 1.00 90.38 103 PRO A CA 1
ATOM 802 C C . PRO A 1 103 ? -13.102 -9.738 17.147 1.00 90.38 103 PRO A C 1
ATOM 804 O O . PRO A 1 103 ? -14.006 -8.952 16.911 1.00 90.38 103 PRO A O 1
ATOM 807 N N . GLU A 1 104 ? -12.531 -9.837 18.349 1.00 91.12 104 GLU A N 1
ATOM 808 C CA . GLU A 1 104 ? -12.979 -9.085 19.533 1.00 91.12 104 GLU A CA 1
ATOM 809 C C . GLU A 1 104 ? -12.873 -7.569 19.312 1.00 91.12 104 GLU A C 1
ATOM 811 O O . GLU A 1 104 ? -13.762 -6.810 19.682 1.00 91.12 104 GLU A O 1
ATOM 816 N N . LEU A 1 105 ? -11.796 -7.115 18.659 1.00 91.19 105 LEU A N 1
ATOM 817 C CA . LEU A 1 105 ? -11.642 -5.713 18.280 1.00 91.19 105 LEU A CA 1
ATOM 818 C C . LEU A 1 105 ? -12.736 -5.275 17.299 1.00 91.19 105 LEU A C 1
ATOM 820 O O . LEU A 1 105 ? -13.248 -4.172 17.435 1.00 91.19 105 LEU A O 1
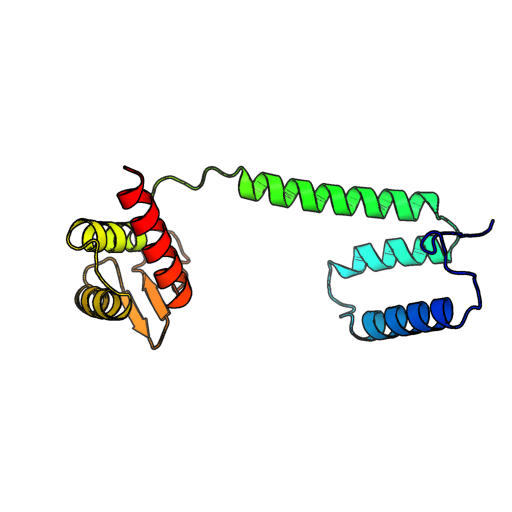ATOM 824 N N . LEU A 1 106 ? -13.081 -6.101 16.309 1.00 90.62 106 LEU A N 1
ATOM 825 C CA . LEU A 1 106 ? -14.149 -5.779 15.360 1.00 90.62 106 LEU A CA 1
ATOM 826 C C . LEU A 1 106 ? -15.502 -5.654 16.058 1.00 90.62 106 LEU A C 1
ATOM 828 O O . LEU A 1 106 ? -16.258 -4.750 15.717 1.00 90.62 106 LEU A O 1
ATOM 832 N N . ASP A 1 107 ? -15.790 -6.514 17.032 1.00 91.31 107 ASP A N 1
ATOM 833 C CA . ASP A 1 107 ? -17.039 -6.445 17.789 1.00 91.31 107 ASP A CA 1
ATOM 834 C C . ASP A 1 107 ? -17.125 -5.157 18.617 1.00 91.31 107 ASP A C 1
ATOM 836 O O . ASP A 1 107 ? -18.119 -4.443 18.519 1.00 91.31 107 ASP A O 1
ATOM 840 N N . LEU A 1 108 ? -16.041 -4.759 19.291 1.00 90.31 108 LEU A N 1
ATOM 841 C CA . LEU A 1 108 ? -15.985 -3.462 19.980 1.00 90.31 108 LEU A CA 1
ATOM 842 C C . LEU A 1 108 ? -16.098 -2.271 19.019 1.00 90.31 108 LEU A C 1
ATOM 844 O O . LEU A 1 108 ? -16.701 -1.257 19.350 1.00 90.31 108 LEU A O 1
ATOM 848 N N . LEU A 1 109 ? -15.539 -2.368 17.810 1.00 90.06 109 LEU A N 1
ATOM 849 C CA . LEU A 1 109 ? -15.672 -1.299 16.817 1.00 90.06 109 LEU A CA 1
ATOM 850 C C . LEU A 1 109 ? -17.102 -1.184 16.270 1.00 90.06 109 LEU A C 1
ATOM 852 O O . LEU A 1 109 ? -17.505 -0.079 15.917 1.00 90.06 109 LEU A O 1
ATOM 856 N N . LYS A 1 110 ? -17.882 -2.275 16.225 1.00 90.62 110 LYS A N 1
ATOM 857 C CA . LYS A 1 110 ? -19.314 -2.213 15.874 1.00 90.62 110 LYS A CA 1
ATOM 858 C C . LYS A 1 110 ? -20.109 -1.420 16.907 1.00 90.62 110 LYS A C 1
ATOM 860 O O . LYS A 1 110 ? -21.006 -0.675 16.530 1.00 90.62 110 LYS A O 1
ATOM 865 N N . GLU A 1 111 ? -19.758 -1.532 18.186 1.00 90.56 111 GLU A N 1
ATOM 866 C CA . GLU A 1 111 ? -20.383 -0.741 19.254 1.00 90.56 111 GLU A CA 1
ATOM 867 C C . GLU A 1 111 ? -20.055 0.755 19.150 1.00 90.56 111 GLU A C 1
ATOM 869 O O . GLU A 1 111 ? -20.769 1.584 19.711 1.00 90.56 111 GLU A O 1
ATOM 874 N N . GLU A 1 112 ? -18.986 1.115 18.441 1.00 87.50 112 GLU A N 1
ATOM 875 C CA . GLU A 1 112 ? -18.536 2.496 18.234 1.00 87.50 112 GLU A CA 1
ATOM 876 C C . GLU A 1 112 ? -19.086 3.138 16.945 1.00 87.50 112 GLU A C 1
ATOM 878 O O . GLU A 1 112 ? -18.793 4.301 16.649 1.00 87.50 112 GLU A O 1
ATOM 883 N N . VAL A 1 113 ? -19.911 2.407 16.186 1.00 89.50 113 VAL A N 1
ATOM 884 C CA . VAL A 1 113 ? -20.607 2.925 14.999 1.00 89.50 113 VAL A CA 1
ATOM 885 C C . VAL A 1 113 ? -21.595 4.022 15.407 1.00 89.50 113 VAL A C 1
ATOM 887 O O . VAL A 1 113 ? -22.366 3.863 16.350 1.00 89.50 113 VAL A O 1
ATOM 890 N N . GLY A 1 114 ? -21.566 5.156 14.704 1.00 83.12 114 GLY A N 1
ATOM 891 C CA . GLY A 1 114 ? -22.421 6.317 14.971 1.00 83.12 114 GLY A CA 1
ATOM 892 C C . GLY A 1 114 ? -21.973 7.180 16.156 1.00 83.12 114 GLY A C 1
ATOM 893 O O . GLY A 1 114 ? -22.596 8.201 16.436 1.00 83.12 114 GLY A O 1
ATOM 894 N N . LYS A 1 115 ? -20.870 6.830 16.837 1.00 85.25 115 LYS A N 1
ATOM 895 C CA . LYS A 1 115 ? -20.296 7.622 17.944 1.00 85.25 115 LYS A CA 1
ATOM 896 C C . LYS A 1 115 ? -19.267 8.663 17.480 1.00 85.25 115 LYS A C 1
ATOM 898 O O . LYS A 1 115 ? -18.433 9.121 18.259 1.00 85.25 115 LYS A O 1
ATOM 903 N N . GLY A 1 116 ? -19.294 9.027 16.198 1.00 81.56 116 GLY A N 1
ATOM 904 C CA . GLY A 1 116 ? -18.479 10.100 15.628 1.00 81.56 116 GLY A CA 1
ATOM 905 C C . GLY A 1 116 ? -17.065 9.706 15.193 1.00 81.56 116 GLY A C 1
ATOM 906 O O . GLY A 1 116 ? -16.324 10.577 14.746 1.00 81.56 116 GLY A O 1
ATOM 907 N N . VAL A 1 117 ? -16.665 8.432 15.299 1.00 83.88 117 VAL A N 1
ATOM 908 C CA . VAL A 1 117 ? -15.376 7.921 14.773 1.00 83.88 117 VAL A CA 1
ATOM 909 C C . VAL A 1 117 ? -15.574 6.947 13.613 1.00 83.88 117 VAL A C 1
ATOM 911 O O . VAL A 1 117 ? -14.762 6.929 12.685 1.00 83.88 117 VAL A O 1
ATOM 914 N N . ILE A 1 118 ? -16.638 6.144 13.655 1.00 88.62 118 ILE A N 1
ATOM 915 C CA . ILE A 1 118 ? -17.007 5.175 12.622 1.00 88.62 118 ILE A CA 1
ATOM 916 C C . ILE A 1 118 ? -18.425 5.504 12.170 1.00 88.62 118 ILE A C 1
ATOM 918 O O . ILE A 1 118 ? -19.339 5.486 12.989 1.00 88.62 118 ILE A O 1
ATOM 922 N N . SER A 1 119 ? -18.605 5.744 10.875 1.00 87.88 119 SER A N 1
ATOM 923 C CA . SER A 1 119 ? -19.920 6.012 10.291 1.00 87.88 119 SER A CA 1
ATOM 924 C C . SER A 1 119 ? -20.690 4.718 10.035 1.00 87.88 119 SER A C 1
ATOM 926 O O . SER A 1 119 ? -21.861 4.606 10.383 1.00 87.88 119 SER A O 1
ATOM 928 N N . LYS A 1 120 ? -20.026 3.708 9.457 1.00 86.88 120 LYS A N 1
ATOM 929 C CA . LYS A 1 120 ? -20.604 2.382 9.197 1.00 86.88 120 LYS A CA 1
ATOM 930 C C . LYS A 1 120 ? -19.538 1.301 9.014 1.00 86.88 120 LYS A C 1
ATOM 932 O O . LYS A 1 120 ? -18.366 1.589 8.764 1.00 86.88 120 LYS A O 1
ATOM 937 N N . ILE A 1 121 ? -19.961 0.043 9.101 1.00 87.75 121 ILE A N 1
ATOM 938 C CA . ILE A 1 121 ? -19.149 -1.136 8.781 1.00 87.75 121 ILE A CA 1
ATOM 939 C C . ILE A 1 121 ? -19.934 -1.978 7.773 1.00 87.75 121 ILE A C 1
ATOM 941 O O . ILE A 1 121 ? -21.058 -2.381 8.060 1.00 87.75 121 ILE A O 1
ATOM 945 N N . GLU A 1 122 ? -19.351 -2.241 6.603 1.00 85.75 122 GLU A N 1
ATOM 946 C CA . GLU A 1 122 ? -19.961 -3.049 5.539 1.00 85.75 122 GLU A CA 1
ATOM 947 C C . GLU A 1 122 ? -19.000 -4.174 5.147 1.00 85.75 122 GLU A C 1
ATOM 949 O O . GLU A 1 122 ? -17.923 -3.933 4.596 1.00 85.75 122 GLU A O 1
ATOM 954 N N . GLY A 1 123 ? -19.372 -5.418 5.459 1.00 85.25 123 GLY A N 1
ATOM 955 C CA . GLY A 1 123 ? -18.511 -6.580 5.238 1.00 85.25 123 GLY A CA 1
ATOM 956 C C . GLY A 1 123 ? -17.162 -6.436 5.952 1.00 85.25 123 GLY A C 1
ATOM 957 O O . GLY A 1 123 ? -17.108 -6.304 7.174 1.00 85.25 123 GLY A O 1
ATOM 958 N N . ASP A 1 124 ? -16.075 -6.444 5.178 1.00 85.94 124 ASP A N 1
ATOM 959 C CA . ASP A 1 124 ? -14.699 -6.289 5.671 1.00 85.94 124 ASP A CA 1
ATOM 960 C C . ASP A 1 124 ? -14.190 -4.833 5.656 1.00 85.94 124 ASP A C 1
ATOM 962 O O . ASP A 1 124 ? -13.002 -4.594 5.903 1.00 85.94 124 ASP A O 1
ATOM 966 N N . LEU A 1 125 ? -15.053 -3.855 5.359 1.00 88.06 125 LEU A N 1
ATOM 967 C CA . LEU A 1 125 ? -14.700 -2.438 5.274 1.00 88.06 125 LEU A CA 1
ATOM 968 C C . LEU A 1 125 ? -15.289 -1.635 6.437 1.00 88.06 125 LEU A C 1
ATOM 970 O O . LEU A 1 125 ? -16.482 -1.688 6.727 1.00 88.06 125 LEU A O 1
ATOM 974 N N . ILE A 1 126 ? -14.435 -0.838 7.075 1.00 88.88 126 ILE A N 1
ATOM 975 C CA . ILE A 1 126 ? -14.792 0.091 8.148 1.00 88.88 126 ILE A CA 1
ATOM 976 C C . ILE A 1 126 ? -14.703 1.503 7.588 1.00 88.88 126 ILE A C 1
ATOM 978 O O . ILE A 1 126 ? -13.624 1.936 7.176 1.00 88.88 126 ILE A O 1
ATOM 982 N N . TYR A 1 127 ? -15.817 2.224 7.597 1.00 88.75 127 TYR A N 1
A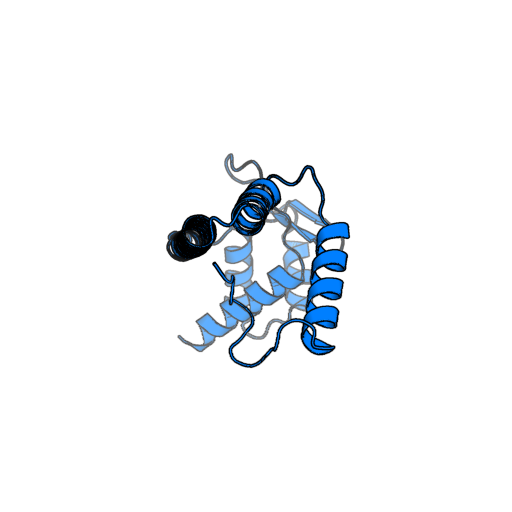TOM 983 C CA . TYR A 1 127 ? -15.907 3.593 7.107 1.00 88.75 127 TYR A CA 1
ATOM 984 C C . TYR A 1 127 ? -15.726 4.550 8.288 1.00 88.75 127 TYR A C 1
ATOM 986 O O . TYR A 1 127 ? -16.561 4.563 9.196 1.00 88.75 127 TYR A O 1
ATOM 994 N N . PRO A 1 128 ? -14.631 5.328 8.342 1.00 86.38 128 PRO A N 1
ATOM 995 C CA . PRO A 1 128 ? -14.473 6.338 9.377 1.00 86.38 128 PRO A CA 1
ATOM 996 C C . PRO A 1 128 ? -15.502 7.460 9.193 1.00 86.38 128 PRO A C 1
ATOM 998 O O . PRO A 1 128 ? -15.923 7.754 8.074 1.00 86.38 128 PRO A O 1
ATOM 1001 N N . GLU A 1 129 ? -15.884 8.105 10.288 1.00 83.44 129 GLU A N 1
ATOM 1002 C CA . GLU A 1 129 ? -16.662 9.344 10.240 1.00 83.44 129 GLU A CA 1
ATOM 1003 C C . GLU A 1 129 ? -15.820 10.456 9.593 1.00 83.44 129 GLU A C 1
ATOM 1005 O O . GLU A 1 129 ? -14.629 10.606 9.900 1.00 83.44 129 GLU A O 1
ATOM 1010 N N . GLN A 1 130 ? -16.418 11.252 8.706 1.00 71.19 130 GLN A N 1
ATOM 1011 C CA . GLN A 1 130 ? -15.738 12.404 8.118 1.00 71.19 130 GLN A CA 1
ATOM 1012 C C . GLN A 1 130 ? -15.674 13.541 9.145 1.00 71.19 130 GLN A C 1
ATOM 1014 O O . GLN A 1 130 ? -16.615 14.312 9.306 1.00 71.19 130 GLN A O 1
ATOM 1019 N N . GLN A 1 131 ? -14.552 13.661 9.854 1.00 58.59 131 GLN A N 1
ATOM 1020 C CA . GLN A 1 131 ? -14.299 14.807 10.727 1.00 58.59 131 GLN A CA 1
ATOM 1021 C C . GLN A 1 131 ? -13.434 15.855 10.010 1.00 58.59 131 GLN A C 1
ATOM 1023 O O . GLN A 1 131 ? -12.270 15.603 9.703 1.00 58.59 131 GLN A O 1
ATOM 1028 N N . GLY A 1 132 ? -13.998 17.049 9.789 1.00 49.72 132 GLY A N 1
ATOM 1029 C CA . GLY A 1 132 ? -13.241 18.281 9.528 1.00 49.72 132 GLY A CA 1
ATOM 1030 C C . GLY A 1 132 ? -12.681 18.474 8.114 1.00 49.72 132 GLY A C 1
ATOM 1031 O O . GLY A 1 132 ? -11.476 18.642 7.962 1.00 49.72 132 GLY A O 1
ATOM 1032 N N . GLY A 1 133 ? -13.536 18.504 7.085 1.00 42.41 133 GLY A N 1
ATOM 1033 C CA . GLY A 1 133 ? -13.171 19.016 5.749 1.00 42.41 133 GLY A CA 1
ATOM 1034 C C . GLY A 1 133 ? -12.139 18.190 4.965 1.00 42.41 133 GLY A C 1
ATOM 1035 O O . GLY A 1 133 ? -11.691 18.611 3.904 1.00 42.41 133 GLY A O 1
ATOM 1036 N N . HIS A 1 134 ? -11.752 17.015 5.464 1.00 46.25 134 HIS A N 1
ATOM 1037 C CA . HIS A 1 134 ? -10.985 16.040 4.699 1.00 46.25 134 HIS A CA 1
ATOM 1038 C C . HIS A 1 134 ? -11.953 15.179 3.883 1.00 46.25 134 HIS A C 1
ATOM 1040 O O . HIS A 1 134 ? -12.534 14.232 4.408 1.00 46.25 134 HIS A O 1
ATOM 1046 N N . GLU A 1 135 ? -12.111 15.524 2.604 1.00 44.22 135 GLU A N 1
ATOM 1047 C CA . GLU A 1 135 ? -13.117 14.962 1.688 1.00 44.22 135 GLU A CA 1
ATOM 1048 C C . GLU A 1 135 ? -13.039 13.441 1.456 1.00 44.22 135 GLU A C 1
ATOM 1050 O O . GLU A 1 135 ? -14.012 12.869 0.989 1.00 44.22 135 GLU A O 1
ATOM 1055 N N . ASP A 1 136 ? -11.984 12.732 1.872 1.00 51.00 136 ASP A N 1
ATOM 1056 C CA . ASP A 1 136 ? -11.845 11.295 1.593 1.00 51.00 136 ASP A CA 1
ATOM 1057 C C . ASP A 1 136 ? -11.316 10.490 2.790 1.00 51.00 136 ASP A C 1
ATOM 1059 O O . ASP A 1 136 ? -10.167 10.025 2.817 1.00 51.00 136 ASP A O 1
ATOM 1063 N N . ALA A 1 137 ? -12.158 10.261 3.800 1.00 63.84 137 ALA A N 1
ATOM 1064 C CA . ALA A 1 137 ? -11.896 9.209 4.781 1.00 63.84 137 ALA A CA 1
ATOM 1065 C C . ALA A 1 137 ? -12.024 7.831 4.105 1.00 63.84 137 ALA A C 1
ATOM 1067 O O . ALA A 1 137 ? -13.088 7.217 4.087 1.00 63.84 137 ALA A O 1
ATOM 1068 N N . LYS A 1 138 ? -10.924 7.351 3.510 1.00 79.56 138 LYS A N 1
ATOM 1069 C CA . LYS A 1 138 ? -10.903 6.057 2.814 1.00 79.56 138 LYS A CA 1
ATOM 1070 C C . LYS A 1 138 ? -11.321 4.922 3.758 1.00 79.56 138 LYS A C 1
ATOM 1072 O O . LYS A 1 138 ? -10.822 4.876 4.891 1.00 79.56 138 LYS A O 1
ATOM 1077 N N . PRO A 1 139 ? -12.164 3.984 3.289 1.00 86.06 139 PRO A N 1
ATOM 1078 C CA . PRO A 1 139 ? -12.535 2.826 4.079 1.00 86.06 139 PRO A CA 1
ATOM 1079 C C . PRO A 1 139 ? -11.295 2.008 4.434 1.00 86.06 139 PRO A C 1
ATOM 1081 O O . PRO A 1 139 ? -10.347 1.875 3.654 1.00 86.06 139 PRO A O 1
ATOM 1084 N N . VAL A 1 140 ? -11.303 1.472 5.648 1.00 87.19 140 VAL A N 1
ATOM 1085 C CA . VAL A 1 140 ? -10.217 0.673 6.203 1.00 87.19 140 VAL A CA 1
ATOM 1086 C C . VAL A 1 140 ? -10.622 -0.785 6.146 1.00 87.19 140 VAL A C 1
ATOM 1088 O O . VAL A 1 140 ? -11.616 -1.173 6.754 1.00 87.19 140 VAL A O 1
ATOM 1091 N N . SER A 1 141 ? -9.842 -1.597 5.438 1.00 90.75 141 SER A N 1
ATOM 1092 C CA . SER A 1 141 ? -10.112 -3.031 5.369 1.00 90.75 141 SER A CA 1
ATOM 1093 C C . SER A 1 141 ? -9.718 -3.754 6.654 1.00 90.75 141 SER A C 1
ATOM 1095 O O . SER A 1 141 ? -8.837 -3.313 7.404 1.00 90.75 141 SER A O 1
ATOM 1097 N N . ARG A 1 142 ? -10.308 -4.928 6.872 1.00 88.69 142 ARG A N 1
ATOM 1098 C CA . ARG A 1 142 ? -9.938 -5.850 7.950 1.00 88.69 142 ARG A CA 1
ATOM 1099 C C . ARG A 1 142 ? -8.436 -6.154 7.997 1.00 88.69 142 ARG A C 1
ATOM 1101 O O . ARG A 1 142 ? -7.846 -6.154 9.078 1.00 88.69 142 ARG A O 1
ATOM 1108 N N . ASP A 1 143 ? -7.787 -6.319 6.846 1.00 87.50 143 ASP A N 1
ATOM 1109 C CA . ASP A 1 143 ? -6.334 -6.522 6.762 1.00 87.50 143 ASP A CA 1
ATOM 1110 C C . ASP A 1 143 ? -5.545 -5.305 7.239 1.00 87.50 143 ASP A C 1
ATOM 1112 O O . ASP A 1 143 ? -4.553 -5.422 7.968 1.00 87.50 143 ASP A O 1
ATOM 1116 N N . GLN A 1 144 ? -5.986 -4.108 6.854 1.00 86.38 144 GLN A N 1
ATOM 1117 C CA . GLN A 1 144 ? -5.372 -2.873 7.325 1.00 86.38 144 GLN A CA 1
ATOM 1118 C C . GLN A 1 144 ? -5.568 -2.706 8.834 1.00 86.38 144 GLN A C 1
ATOM 1120 O O . GLN A 1 144 ? -4.633 -2.283 9.519 1.00 86.38 144 GLN A O 1
ATOM 1125 N N . LEU A 1 145 ? -6.736 -3.075 9.365 1.00 88.25 145 LEU A N 1
ATOM 1126 C CA . LEU A 1 145 ? -7.000 -3.075 10.801 1.00 88.25 145 LEU A CA 1
ATOM 1127 C C . LEU A 1 145 ? -6.102 -4.077 11.540 1.00 88.25 145 LEU A C 1
ATOM 1129 O O . LEU A 1 145 ? -5.499 -3.720 12.551 1.00 88.25 145 LEU A O 1
ATOM 1133 N N . SER A 1 146 ? -5.930 -5.284 10.999 1.00 89.12 146 SER A N 1
ATOM 1134 C CA . SER A 1 146 ? -5.015 -6.300 11.531 1.00 89.12 146 SER A CA 1
ATOM 1135 C C . SER A 1 146 ? -3.582 -5.770 11.633 1.00 89.12 146 SER A C 1
ATOM 1137 O O . SER A 1 146 ? -2.961 -5.809 12.698 1.00 89.12 146 SER A O 1
ATOM 1139 N N . ARG A 1 147 ? -3.076 -5.139 10.563 1.00 87.06 147 ARG A N 1
ATOM 1140 C CA . ARG A 1 147 ? -1.744 -4.507 10.560 1.00 87.06 147 ARG A CA 1
ATOM 1141 C C . ARG A 1 147 ? -1.629 -3.387 11.597 1.00 87.06 147 ARG A C 1
ATOM 1143 O O . ARG A 1 147 ? -0.584 -3.263 12.245 1.00 87.06 147 ARG A O 1
ATOM 1150 N N . ARG A 1 148 ? -2.679 -2.572 11.774 1.00 87.06 148 ARG A N 1
ATOM 1151 C CA . ARG A 1 148 ? -2.731 -1.520 12.809 1.00 87.06 148 ARG A CA 1
ATOM 1152 C C . ARG A 1 148 ? -2.652 -2.130 14.206 1.00 87.06 148 ARG A C 1
ATOM 1154 O O . ARG A 1 148 ? -1.803 -1.702 14.986 1.00 87.06 148 ARG A O 1
ATOM 1161 N N . LEU A 1 149 ? -3.457 -3.156 14.484 1.00 88.56 149 LEU A N 1
ATOM 1162 C CA . LEU A 1 149 ? -3.457 -3.893 15.748 1.00 88.56 149 LEU A CA 1
ATOM 1163 C C . LEU A 1 149 ? -2.064 -4.453 16.062 1.00 88.56 149 LEU A C 1
ATOM 1165 O O . LEU A 1 149 ? -1.513 -4.164 17.124 1.00 88.56 149 LEU A O 1
ATOM 1169 N N . SER A 1 150 ? -1.444 -5.179 15.125 1.00 88.25 150 SER A N 1
ATOM 1170 C CA . SER A 1 150 ? -0.090 -5.720 15.309 1.00 88.25 150 SER A CA 1
ATOM 1171 C C . SER A 1 150 ? 0.947 -4.625 15.563 1.00 88.25 150 SER A C 1
ATOM 1173 O O . SER A 1 150 ? 1.819 -4.784 16.414 1.00 88.25 150 SER A O 1
ATOM 1175 N N . THR A 1 151 ? 0.859 -3.502 14.846 1.00 86.50 151 THR A N 1
ATOM 1176 C CA . THR A 1 151 ? 1.793 -2.378 15.006 1.00 86.50 151 THR A CA 1
ATOM 1177 C C . THR A 1 151 ? 1.657 -1.723 16.380 1.00 86.50 151 THR A C 1
ATOM 1179 O O . THR A 1 151 ? 2.666 -1.405 17.009 1.00 86.50 151 THR A O 1
ATOM 1182 N N . ILE A 1 152 ? 0.425 -1.527 16.855 1.00 86.62 152 ILE A N 1
ATOM 1183 C CA . ILE A 1 152 ? 0.149 -0.943 18.172 1.00 86.62 152 ILE A CA 1
ATOM 1184 C C . ILE A 1 152 ? 0.648 -1.879 19.276 1.00 86.62 152 ILE A C 1
ATOM 1186 O O . ILE A 1 152 ? 1.391 -1.430 20.145 1.00 86.62 152 ILE A O 1
ATOM 1190 N N . LYS A 1 153 ? 0.340 -3.180 19.197 1.00 86.94 153 LYS A N 1
ATOM 1191 C CA . LYS A 1 153 ? 0.827 -4.174 20.166 1.00 86.94 153 LYS A CA 1
ATOM 1192 C C . LYS A 1 153 ? 2.351 -4.214 20.244 1.00 86.94 153 LYS A C 1
ATOM 1194 O O . LYS A 1 153 ? 2.898 -4.142 21.337 1.00 86.94 153 LYS A O 1
ATOM 1199 N N . LYS A 1 154 ? 3.042 -4.248 19.096 1.00 87.19 154 LYS A N 1
ATOM 1200 C CA . LYS A 1 154 ? 4.515 -4.218 19.051 1.00 87.19 154 LYS A CA 1
ATOM 1201 C C . LYS A 1 154 ? 5.090 -2.992 19.762 1.00 87.19 154 LYS A C 1
ATOM 1203 O O . LYS A 1 154 ? 6.054 -3.130 20.499 1.00 87.19 154 LYS A O 1
ATOM 1208 N N . ARG A 1 155 ? 4.487 -1.813 19.569 1.00 83.81 155 ARG A N 1
ATOM 1209 C CA . ARG A 1 155 ? 4.926 -0.568 20.225 1.00 83.81 155 ARG A CA 1
ATOM 1210 C C . ARG A 1 155 ? 4.672 -0.544 21.730 1.00 83.81 155 ARG A C 1
ATOM 1212 O O . ARG A 1 155 ? 5.426 0.110 22.440 1.00 83.81 155 ARG A O 1
ATOM 1219 N N . LEU A 1 156 ? 3.606 -1.193 22.196 1.00 80.94 156 LEU A N 1
ATOM 1220 C CA . LEU A 1 156 ? 3.311 -1.317 23.625 1.00 80.94 156 LEU A CA 1
ATOM 1221 C C . LEU A 1 156 ? 4.237 -2.326 24.308 1.00 80.94 156 LEU A C 1
ATOM 1223 O O . LEU A 1 156 ? 4.627 -2.094 25.438 1.00 80.94 156 LEU A O 1
ATOM 1227 N N . MET A 1 157 ? 4.622 -3.402 23.618 1.00 78.06 157 MET A N 1
ATOM 1228 C CA . MET A 1 157 ? 5.567 -4.402 24.136 1.00 78.06 157 MET A CA 1
ATOM 1229 C C . MET A 1 157 ? 7.026 -3.926 24.142 1.00 78.06 157 MET A C 1
ATOM 1231 O O . MET A 1 157 ? 7.852 -4.508 24.833 1.00 78.06 157 MET A O 1
ATOM 1235 N N . SER A 1 158 ? 7.361 -2.910 23.343 1.00 72.56 158 SER A N 1
ATOM 1236 C CA . SER A 1 158 ? 8.700 -2.311 23.286 1.00 72.56 158 SER A CA 1
ATOM 1237 C C . SER A 1 158 ? 8.887 -1.121 24.239 1.00 72.56 158 SER A C 1
ATOM 1239 O O . SER A 1 158 ? 9.875 -0.402 24.108 1.00 72.56 158 SER A O 1
ATOM 1241 N N . ARG A 1 159 ? 7.898 -0.835 25.089 1.00 58.31 159 ARG A N 1
ATOM 1242 C CA . ARG A 1 159 ? 7.919 0.218 26.110 1.00 58.31 159 ARG A CA 1
ATOM 1243 C C . ARG A 1 159 ? 8.000 -0.424 27.481 1.00 58.31 159 ARG A C 1
ATOM 1245 O O . ARG A 1 159 ? 8.668 0.192 28.332 1.00 58.31 159 ARG A O 1
#

Foldseek 3Di:
DDPPPDDPPDDPPDPVNVVVVVVVVVVVVPDDPPPPVCVLVVVLVVCVVVVVPVVSVVSVVVVVVVVVVVVVVVVPPPPPPPDQLVLVVLLVVCVVPVPDDLVNSVVVVCVCDPVQQFVDDDDQWTQGHDPDPPPDSDTAGSVNSVVSSVVSSVVVVVD